Protein AF-A0A812IHK7-F1 (afdb_monomer_lite)

Secondary structure (DSSP, 8-state):
-TTTHHHHHHHT-HHHHHHHHHHHHHTT---HHHHHHHHHHHHHHHHHHHHHHHHHT-HHHHHHHHHHHHHTT--HHHHHHHHHHHHHHHHHHHHHHHHHH--HHHHHHHHHHHHHTT--HHHHHHHHHHHHHHHHT----------------------------------

Radius of gyration: 30.3 Å; chains: 1; bounding box: 58×54×81 Å

Structure (mmCIF, N/CA/C/O backbone):
data_AF-A0A812IHK7-F1
#
_entry.id   AF-A0A812IHK7-F1
#
loop_
_atom_site.group_PDB
_atom_site.id
_atom_site.type_symbol
_atom_site.label_atom_id
_atom_sit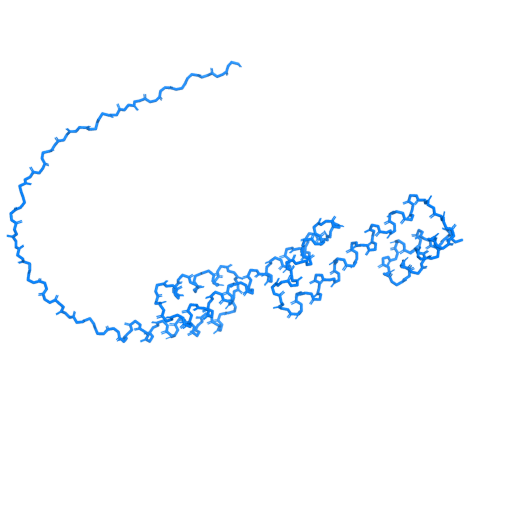e.label_alt_id
_atom_site.label_comp_id
_atom_site.label_asym_id
_atom_site.label_entity_id
_atom_site.label_seq_id
_atom_site.pdbx_PDB_ins_code
_atom_site.Cartn_x
_atom_site.Cartn_y
_atom_site.Cartn_z
_atom_site.occupancy
_atom_site.B_iso_or_equiv
_atom_site.auth_seq_id
_atom_site.auth_comp_id
_atom_site.auth_asym_id
_atom_site.auth_atom_id
_atom_site.pdbx_PDB_model_num
ATOM 1 N N . VAL A 1 1 ? 20.172 -4.749 -32.259 1.00 54.00 1 VAL A N 1
ATOM 2 C CA . VAL A 1 1 ? 19.469 -4.710 -30.949 1.00 54.00 1 VAL A CA 1
ATOM 3 C C . VAL A 1 1 ? 18.083 -4.072 -31.111 1.00 54.00 1 VAL A C 1
ATOM 5 O O . VAL A 1 1 ? 17.181 -4.395 -30.347 1.00 54.00 1 VAL A O 1
ATOM 8 N N . ASP A 1 2 ? 17.874 -3.330 -32.204 1.00 56.53 2 ASP A N 1
ATOM 9 C CA . ASP A 1 2 ? 16.668 -2.550 -32.524 1.00 56.53 2 ASP A CA 1
ATOM 10 C C . ASP A 1 2 ? 15.363 -3.341 -32.684 1.00 56.53 2 ASP A C 1
ATOM 12 O O . ASP A 1 2 ? 14.306 -2.873 -32.287 1.00 56.53 2 ASP A O 1
ATOM 16 N N . MET A 1 3 ? 15.381 -4.585 -33.178 1.00 62.84 3 MET A N 1
ATOM 17 C CA . MET A 1 3 ? 14.115 -5.304 -33.425 1.00 62.84 3 MET A CA 1
ATOM 18 C C . MET A 1 3 ? 13.450 -5.923 -32.183 1.00 62.84 3 MET A C 1
ATOM 20 O O . MET A 1 3 ? 12.319 -6.406 -32.271 1.00 62.84 3 MET A O 1
ATOM 24 N N . GLN A 1 4 ? 14.122 -5.965 -31.028 1.00 81.69 4 GLN A N 1
ATOM 25 C CA . GLN A 1 4 ? 13.576 -6.634 -29.836 1.00 81.69 4 GLN A CA 1
ATOM 26 C C . GLN A 1 4 ? 12.934 -5.680 -28.830 1.00 81.69 4 GLN A C 1
ATOM 28 O O . GLN A 1 4 ? 12.090 -6.125 -28.051 1.00 81.69 4 GLN A O 1
ATOM 33 N N . LEU A 1 5 ? 13.283 -4.394 -28.852 1.00 81.75 5 LEU A N 1
ATOM 34 C CA . LEU A 1 5 ? 12.826 -3.431 -27.855 1.00 81.75 5 LEU A CA 1
ATOM 35 C C . LEU A 1 5 ? 11.323 -3.100 -28.003 1.00 81.75 5 LEU A C 1
ATOM 37 O O . LEU A 1 5 ? 10.598 -3.299 -27.023 1.00 81.75 5 LEU A O 1
ATOM 41 N N . PRO A 1 6 ? 10.780 -2.805 -29.205 1.00 85.25 6 PRO A N 1
ATOM 42 C CA . PRO A 1 6 ? 9.332 -2.644 -29.383 1.00 85.25 6 PRO A CA 1
ATOM 43 C C . PRO A 1 6 ? 8.536 -3.903 -29.007 1.00 85.25 6 PRO A C 1
ATOM 45 O O . PRO A 1 6 ? 7.426 -3.831 -28.474 1.00 85.25 6 PRO A O 1
ATOM 48 N N . ARG A 1 7 ? 9.109 -5.090 -29.248 1.00 87.38 7 ARG A N 1
ATOM 49 C CA . ARG A 1 7 ? 8.491 -6.373 -28.884 1.00 87.38 7 ARG A CA 1
ATOM 50 C C . ARG A 1 7 ? 8.486 -6.588 -27.368 1.00 87.38 7 ARG A C 1
ATOM 52 O O . ARG A 1 7 ? 7.488 -7.068 -26.832 1.00 87.38 7 ARG A O 1
ATOM 59 N N . ALA A 1 8 ? 9.567 -6.213 -26.683 1.00 87.25 8 ALA A N 1
ATOM 60 C CA . ALA A 1 8 ? 9.674 -6.290 -25.231 1.00 87.25 8 ALA A CA 1
ATOM 61 C C . ALA A 1 8 ? 8.689 -5.328 -24.546 1.00 87.25 8 ALA A C 1
ATOM 63 O O . ALA A 1 8 ? 7.942 -5.767 -23.670 1.00 87.25 8 ALA A O 1
ATOM 64 N N . ILE A 1 9 ? 8.596 -4.077 -25.016 1.00 87.94 9 ILE A N 1
ATOM 65 C CA . ILE A 1 9 ? 7.636 -3.071 -24.524 1.00 87.94 9 ILE A CA 1
ATOM 66 C C . ILE A 1 9 ? 6.199 -3.601 -24.631 1.00 87.94 9 ILE A C 1
ATOM 68 O O . ILE A 1 9 ? 5.447 -3.572 -23.657 1.00 87.94 9 ILE A O 1
ATOM 72 N N . ARG A 1 10 ? 5.830 -4.184 -25.781 1.00 89.00 10 ARG A N 1
ATOM 73 C CA . ARG A 1 10 ? 4.496 -4.781 -25.981 1.00 89.00 10 ARG A CA 1
ATOM 74 C C . ARG A 1 10 ? 4.225 -5.977 -25.073 1.00 89.00 10 ARG A C 1
ATOM 76 O O . ARG A 1 10 ? 3.094 -6.156 -24.636 1.00 89.00 10 ARG A O 1
ATOM 83 N N . SER A 1 11 ? 5.240 -6.792 -24.783 1.00 90.94 11 SER A N 1
ATOM 84 C CA . SER A 1 11 ? 5.079 -7.962 -23.910 1.00 90.94 11 SER A CA 1
ATOM 85 C C . SER A 1 11 ? 4.935 -7.625 -22.423 1.00 90.94 11 SER A C 1
ATOM 87 O O . SER A 1 11 ? 4.492 -8.490 -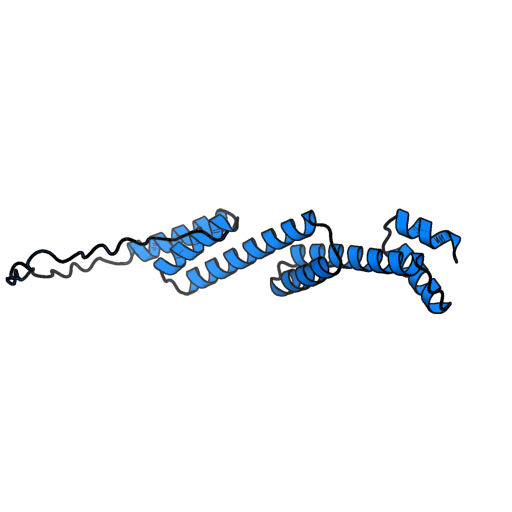21.674 1.00 90.94 11 SER A O 1
ATOM 89 N N . LYS A 1 12 ? 5.308 -6.405 -21.992 1.00 87.75 12 LYS A N 1
ATOM 90 C CA . LYS A 1 12 ? 5.340 -5.977 -20.577 1.00 87.75 12 LYS A CA 1
ATOM 91 C C . LYS A 1 12 ? 6.093 -6.949 -19.650 1.00 87.75 12 LYS A C 1
ATOM 93 O O . LYS A 1 12 ? 5.820 -7.023 -18.456 1.00 87.75 12 LYS A O 1
ATOM 98 N N . ASP A 1 13 ? 7.043 -7.703 -20.199 1.00 91.56 13 ASP A N 1
ATOM 99 C CA . ASP A 1 13 ? 7.852 -8.661 -19.451 1.00 91.56 13 ASP A CA 1
ATOM 100 C C . ASP A 1 13 ? 9.054 -7.930 -18.847 1.00 91.56 13 ASP A C 1
ATOM 102 O O . ASP A 1 13 ? 9.969 -7.513 -19.561 1.00 91.56 13 ASP A O 1
ATOM 106 N N . GLN A 1 14 ? 9.037 -7.767 -17.525 1.00 91.31 14 GLN A N 1
ATOM 107 C CA . GLN A 1 14 ? 10.036 -7.003 -16.781 1.00 91.31 14 GLN A CA 1
ATOM 108 C C . GLN A 1 14 ? 11.467 -7.507 -17.020 1.00 91.31 14 GLN A C 1
ATOM 110 O O . GLN A 1 14 ? 12.384 -6.703 -17.191 1.00 91.31 14 GLN A O 1
ATOM 115 N N . GLN A 1 15 ? 11.671 -8.829 -17.042 1.00 92.62 15 GLN A N 1
ATOM 116 C CA . GLN A 1 15 ? 13.003 -9.430 -17.166 1.00 92.62 15 GLN A CA 1
ATOM 117 C C . GLN A 1 15 ? 13.559 -9.217 -18.571 1.00 92.62 15 GLN A C 1
ATOM 119 O O . GLN A 1 15 ? 14.708 -8.800 -18.737 1.00 92.62 15 GLN A O 1
ATOM 124 N N . LYS A 1 16 ? 12.722 -9.439 -19.591 1.00 91.69 16 LYS A N 1
ATOM 125 C CA . LYS A 1 16 ? 13.109 -9.197 -20.986 1.00 91.69 16 LYS A CA 1
ATOM 126 C C . LYS A 1 16 ? 13.387 -7.721 -21.233 1.00 91.69 16 LYS A C 1
ATOM 128 O O . LYS A 1 16 ? 14.409 -7.397 -21.829 1.00 91.69 16 LYS A O 1
ATOM 133 N N . LEU A 1 17 ? 12.521 -6.835 -20.746 1.00 92.31 17 LEU A N 1
ATOM 134 C CA . LEU A 1 17 ? 12.674 -5.395 -20.915 1.00 92.31 17 LEU A CA 1
ATOM 135 C C . LEU A 1 17 ? 13.965 -4.892 -20.265 1.00 92.31 17 LEU A C 1
ATOM 137 O O . LEU A 1 17 ? 14.757 -4.225 -20.923 1.00 92.31 17 LEU A O 1
ATOM 141 N N . LYS A 1 18 ? 14.237 -5.301 -19.019 1.00 93.88 18 LYS A N 1
ATOM 142 C CA . LYS A 1 18 ? 15.484 -4.969 -18.321 1.00 93.88 18 LYS A CA 1
ATOM 143 C C . LYS A 1 18 ? 16.710 -5.454 -19.095 1.00 93.88 18 LYS A C 1
ATOM 145 O O . LYS A 1 18 ? 17.634 -4.677 -19.300 1.00 93.88 18 LYS A O 1
ATOM 150 N N . ALA A 1 19 ? 16.708 -6.700 -19.575 1.00 93.00 19 ALA A N 1
ATOM 151 C CA . ALA A 1 19 ? 17.831 -7.256 -20.331 1.00 93.00 19 ALA A CA 1
ATOM 152 C C . ALA A 1 19 ? 18.097 -6.500 -21.645 1.00 93.00 19 ALA A C 1
ATOM 154 O O . ALA A 1 19 ? 19.256 -6.262 -21.992 1.00 93.00 19 ALA A O 1
ATOM 155 N N . VAL A 1 20 ? 17.046 -6.109 -22.374 1.00 93.38 20 VAL A N 1
ATOM 156 C CA . VAL A 1 20 ? 17.188 -5.337 -23.619 1.00 93.38 20 VAL A CA 1
ATOM 157 C C . VAL A 1 20 ? 17.653 -3.907 -23.325 1.00 93.38 20 VAL A C 1
ATOM 159 O O . VAL A 1 20 ? 18.564 -3.435 -23.999 1.00 93.38 20 VAL A O 1
ATOM 162 N N . LEU A 1 21 ? 17.124 -3.251 -22.286 1.00 91.81 21 LEU A N 1
ATOM 163 C CA . LEU A 1 21 ? 17.553 -1.908 -21.873 1.00 91.81 21 LEU A CA 1
ATOM 164 C C . LEU A 1 21 ? 19.006 -1.883 -21.389 1.00 91.81 21 LEU A C 1
ATOM 166 O O . LEU A 1 21 ? 19.759 -0.987 -21.754 1.00 91.81 21 LEU A O 1
ATOM 170 N N . THR A 1 22 ? 19.447 -2.884 -20.620 1.00 93.50 22 THR A N 1
ATOM 171 C CA . THR A 1 22 ? 20.860 -3.000 -20.224 1.00 93.50 22 THR A CA 1
ATOM 172 C C . THR A 1 22 ? 21.762 -3.141 -21.447 1.00 93.50 22 THR A C 1
ATOM 174 O O . THR A 1 22 ? 22.796 -2.481 -21.516 1.00 93.50 22 THR A O 1
ATOM 177 N N . LYS A 1 23 ? 21.354 -3.935 -22.448 1.00 92.56 23 LYS A N 1
ATOM 178 C CA . LYS A 1 23 ? 22.084 -4.020 -23.718 1.00 92.56 23 LYS A CA 1
ATOM 179 C C . LYS A 1 23 ? 22.105 -2.669 -24.434 1.00 92.56 23 LYS A C 1
ATOM 181 O O . LYS A 1 23 ? 23.185 -2.220 -24.782 1.00 92.56 23 LYS A O 1
ATOM 186 N N . ALA A 1 24 ? 20.975 -1.983 -24.584 1.00 90.94 24 ALA A N 1
ATOM 187 C CA . ALA A 1 24 ? 20.935 -0.657 -25.208 1.00 90.94 24 ALA A CA 1
ATOM 188 C C . ALA A 1 24 ? 21.883 0.345 -24.516 1.00 90.94 24 ALA A C 1
ATOM 190 O O . ALA A 1 24 ? 22.672 1.000 -25.195 1.00 90.94 24 ALA A O 1
ATOM 191 N N . LYS A 1 25 ? 21.911 0.362 -23.173 1.00 90.81 25 LYS A N 1
ATOM 192 C CA . LYS A 1 25 ? 22.847 1.179 -22.376 1.00 90.81 25 LYS A CA 1
ATOM 193 C C . LYS A 1 25 ? 24.308 0.851 -22.641 1.00 90.81 25 LYS A C 1
ATOM 195 O O . LYS A 1 25 ? 25.106 1.759 -22.828 1.00 90.81 25 LYS A O 1
ATOM 200 N N . THR A 1 26 ? 24.665 -0.435 -22.683 1.00 93.25 26 THR A N 1
ATOM 201 C CA . THR A 1 26 ? 26.055 -0.849 -22.959 1.00 93.25 26 THR A CA 1
ATOM 202 C C . THR A 1 26 ? 26.540 -0.455 -24.356 1.00 93.25 26 THR A C 1
ATOM 204 O O . THR A 1 26 ? 27.741 -0.392 -24.579 1.00 93.25 26 THR A O 1
ATOM 207 N N . TRP A 1 27 ? 25.621 -0.186 -25.288 1.00 92.94 27 TRP A N 1
ATOM 208 C CA . TRP A 1 27 ? 25.926 0.239 -26.656 1.00 92.94 27 TRP A CA 1
ATOM 209 C C . TRP A 1 27 ? 25.709 1.750 -26.845 1.00 92.94 27 TRP A C 1
ATOM 211 O O . TRP A 1 27 ? 25.810 2.227 -27.970 1.00 92.94 27 TRP A O 1
ATOM 221 N N . HIS A 1 28 ? 25.410 2.489 -25.767 1.00 90.81 28 HIS A N 1
ATOM 222 C CA . HIS A 1 28 ? 25.119 3.928 -25.778 1.00 90.81 28 HIS A CA 1
ATOM 223 C C . HIS A 1 28 ? 24.026 4.331 -26.784 1.00 90.81 28 HIS A C 1
ATOM 225 O O . HIS A 1 28 ? 24.101 5.378 -27.420 1.00 90.81 28 HIS A O 1
ATOM 231 N N . ILE A 1 29 ? 23.010 3.478 -26.949 1.00 89.62 29 ILE A N 1
ATOM 232 C CA . ILE A 1 29 ? 21.873 3.758 -27.828 1.00 89.62 29 ILE A CA 1
ATOM 233 C C . ILE A 1 29 ? 20.851 4.576 -27.038 1.00 89.62 29 ILE A C 1
ATOM 235 O O . ILE A 1 29 ? 20.122 4.033 -26.207 1.00 89.62 29 ILE A O 1
ATOM 239 N N . GLU A 1 30 ? 20.790 5.871 -27.321 1.00 87.38 30 GLU A N 1
ATOM 240 C CA . GLU A 1 30 ? 19.782 6.792 -26.796 1.00 87.38 30 GLU A CA 1
ATOM 241 C C . GLU A 1 30 ? 18.728 7.016 -27.880 1.00 87.38 30 GLU A C 1
ATOM 243 O O . GLU A 1 30 ? 18.943 7.724 -28.860 1.00 87.38 30 GLU A O 1
ATOM 248 N N . THR A 1 31 ? 17.596 6.331 -27.747 1.00 88.88 31 THR A N 1
ATOM 249 C CA . THR A 1 31 ? 16.446 6.473 -28.649 1.00 88.88 31 THR A CA 1
ATOM 250 C C . THR A 1 31 ? 15.191 6.690 -27.818 1.00 88.88 31 THR A C 1
ATOM 252 O O . THR A 1 31 ? 15.119 6.229 -26.677 1.00 88.88 31 THR A O 1
ATOM 255 N N . GLU A 1 32 ? 14.181 7.341 -28.395 1.00 90.50 32 GLU A N 1
ATOM 256 C CA . GLU A 1 32 ? 12.882 7.547 -27.734 1.00 90.50 32 GLU A CA 1
ATOM 257 C C . GLU A 1 32 ? 12.271 6.226 -27.242 1.00 90.50 32 GLU A C 1
ATOM 259 O O . GLU A 1 32 ? 11.638 6.167 -26.190 1.00 90.50 32 GLU A O 1
ATOM 264 N N . GLU A 1 33 ? 12.496 5.129 -27.969 1.00 88.94 33 GLU A N 1
ATOM 265 C CA . GLU A 1 33 ? 11.997 3.816 -27.572 1.00 88.94 33 GLU A CA 1
ATOM 266 C C . GLU A 1 33 ? 12.666 3.309 -26.282 1.00 88.94 33 GLU A C 1
ATOM 268 O O . GLU A 1 33 ? 12.010 2.668 -25.456 1.00 88.94 33 GLU A O 1
ATOM 273 N N . VAL A 1 34 ? 13.965 3.582 -26.093 1.00 90.88 34 VAL A N 1
ATOM 274 C CA . VAL A 1 34 ? 14.701 3.219 -24.870 1.00 90.88 34 VAL A CA 1
ATOM 275 C C . VAL A 1 34 ? 14.135 3.990 -23.686 1.00 90.88 34 VAL A C 1
ATOM 277 O O . VAL A 1 34 ? 13.838 3.370 -22.667 1.00 90.88 34 VAL A O 1
ATOM 280 N N . GLU A 1 35 ? 13.891 5.291 -23.840 1.00 91.75 35 GLU A N 1
ATOM 281 C CA . GLU A 1 35 ? 13.271 6.118 -22.800 1.00 91.75 35 GLU A CA 1
ATOM 282 C C . GLU A 1 35 ? 11.868 5.605 -22.429 1.00 91.75 35 GLU A C 1
ATOM 284 O O . GLU A 1 35 ? 11.568 5.387 -21.253 1.00 91.75 35 GLU A O 1
ATOM 289 N N . GLN A 1 36 ? 11.026 5.300 -23.422 1.00 90.88 36 GLN A N 1
ATOM 290 C CA . GLN A 1 36 ? 9.713 4.684 -23.192 1.00 90.88 36 GLN A CA 1
ATOM 291 C C . GLN A 1 36 ? 9.827 3.334 -22.471 1.00 90.88 36 GLN A C 1
ATOM 293 O O . GLN A 1 36 ? 9.031 3.020 -21.581 1.00 90.88 36 GLN A O 1
ATOM 298 N N . GLY A 1 37 ? 10.820 2.522 -22.840 1.00 92.62 37 GLY A N 1
ATOM 299 C CA . GLY A 1 37 ? 11.105 1.252 -22.186 1.00 92.62 37 GLY A CA 1
ATOM 300 C C . GLY A 1 37 ? 11.509 1.424 -20.722 1.00 92.62 37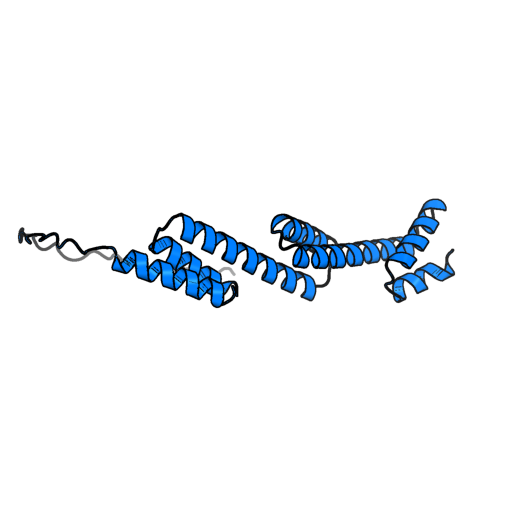 GLY A C 1
ATOM 301 O O . GLY A 1 37 ? 11.044 0.662 -19.874 1.00 92.62 37 GLY A O 1
ATOM 302 N N . GLU A 1 38 ? 12.330 2.422 -20.400 1.00 93.31 38 GLU A N 1
ATOM 303 C CA . GLU A 1 38 ? 12.715 2.738 -19.022 1.00 93.31 38 GLU A CA 1
ATOM 304 C C . GLU A 1 38 ? 11.536 3.231 -18.191 1.00 93.31 38 GLU A C 1
ATOM 306 O O . GLU A 1 38 ? 11.334 2.748 -17.078 1.00 93.31 38 GLU A O 1
ATOM 311 N N . GLN A 1 39 ? 10.716 4.130 -18.739 1.00 93.44 39 GLN A N 1
ATOM 312 C CA . GLN A 1 39 ? 9.494 4.593 -18.079 1.00 93.44 39 GLN A CA 1
ATOM 313 C C . GLN A 1 39 ? 8.550 3.419 -17.783 1.00 93.44 39 GLN A C 1
ATOM 315 O O . GLN A 1 39 ? 8.032 3.293 -16.670 1.00 93.44 39 GLN A O 1
ATOM 320 N N . LEU A 1 40 ? 8.370 2.506 -18.747 1.00 93.19 40 LEU A N 1
ATOM 321 C CA . LEU A 1 40 ? 7.568 1.299 -18.555 1.00 93.19 40 LEU A CA 1
ATOM 322 C C . LEU A 1 40 ? 8.175 0.378 -17.485 1.00 93.19 40 LEU A C 1
ATOM 324 O O . LEU A 1 40 ? 7.440 -0.165 -16.661 1.00 93.19 40 LEU A O 1
ATOM 328 N N . LEU A 1 41 ? 9.500 0.200 -17.478 1.00 93.75 41 LEU A N 1
ATOM 329 C CA . LEU A 1 41 ? 10.187 -0.623 -16.484 1.00 93.75 41 LEU A CA 1
ATOM 330 C C . LEU A 1 41 ? 10.004 -0.052 -15.073 1.00 93.75 41 LEU A C 1
ATOM 332 O O . LEU A 1 41 ? 9.641 -0.808 -14.173 1.00 93.75 41 LEU A O 1
ATOM 336 N N . SER A 1 42 ? 10.194 1.258 -14.903 1.00 94.69 42 SER A N 1
ATOM 337 C CA . SER A 1 42 ? 9.983 1.967 -13.636 1.00 94.69 42 SER A CA 1
ATOM 338 C C . SER A 1 42 ? 8.545 1.814 -13.148 1.00 94.69 42 SER A C 1
ATOM 340 O O . SER A 1 42 ? 8.311 1.497 -11.985 1.00 94.69 42 SER A O 1
ATOM 342 N N . LYS A 1 43 ? 7.564 1.927 -14.052 1.00 94.19 43 LYS A N 1
ATOM 343 C CA . LYS A 1 43 ? 6.154 1.693 -13.727 1.00 94.19 43 LYS A CA 1
ATOM 344 C C . LYS A 1 43 ? 5.889 0.261 -13.254 1.00 94.19 43 LYS A C 1
ATOM 346 O O . LYS A 1 43 ? 5.230 0.073 -12.237 1.00 94.19 43 LYS A O 1
ATOM 351 N N . ILE A 1 44 ? 6.418 -0.745 -13.957 1.00 93.25 44 ILE A N 1
ATOM 352 C CA . ILE A 1 44 ? 6.271 -2.161 -13.571 1.00 93.25 44 ILE A CA 1
ATOM 353 C C . ILE A 1 44 ? 6.942 -2.432 -12.216 1.00 93.25 44 ILE A C 1
ATOM 355 O O . ILE A 1 44 ? 6.407 -3.181 -11.402 1.00 93.25 44 ILE A O 1
ATOM 359 N N . GLN A 1 45 ? 8.105 -1.827 -11.964 1.00 93.94 45 GLN A N 1
ATOM 360 C CA . GLN A 1 45 ? 8.810 -1.946 -10.689 1.00 93.94 45 GLN A CA 1
ATOM 361 C C . GLN A 1 45 ? 8.018 -1.325 -9.541 1.00 93.94 45 GLN A C 1
ATOM 363 O O . GLN A 1 45 ? 7.824 -1.992 -8.530 1.00 93.94 45 GLN A O 1
ATOM 368 N N . ALA A 1 46 ? 7.499 -0.110 -9.713 1.00 94.44 46 ALA A N 1
ATOM 369 C CA . ALA A 1 46 ? 6.673 0.541 -8.702 1.00 94.44 46 ALA A CA 1
ATOM 370 C C . ALA A 1 46 ? 5.394 -0.263 -8.401 1.00 94.44 46 ALA A C 1
ATOM 372 O O . ALA A 1 46 ? 5.014 -0.445 -7.245 1.00 94.44 46 ALA A O 1
ATOM 373 N N . ASP A 1 47 ? 4.769 -0.823 -9.438 1.00 92.56 47 ASP A N 1
ATOM 374 C CA . ASP A 1 47 ? 3.603 -1.700 -9.329 1.00 92.56 47 ASP A CA 1
ATOM 375 C C . ASP A 1 47 ? 3.888 -2.991 -8.534 1.00 92.56 47 ASP A C 1
ATOM 377 O O . ASP A 1 47 ? 3.006 -3.484 -7.821 1.00 92.56 47 ASP A O 1
ATOM 381 N N . GLU A 1 48 ? 5.089 -3.558 -8.668 1.00 92.75 48 GLU A N 1
ATOM 382 C CA . GLU A 1 48 ? 5.522 -4.744 -7.922 1.00 92.75 48 GLU A CA 1
ATOM 383 C C . GLU A 1 48 ? 5.942 -4.390 -6.490 1.00 92.75 48 GLU A C 1
ATOM 385 O O . GLU A 1 48 ? 5.556 -5.090 -5.554 1.00 92.75 48 GLU A O 1
ATOM 390 N N . ASN A 1 49 ? 6.640 -3.268 -6.295 1.00 94.44 49 ASN A N 1
ATOM 391 C CA . ASN A 1 49 ? 6.986 -2.743 -4.974 1.00 94.44 49 ASN A CA 1
ATOM 392 C C . ASN A 1 49 ? 5.724 -2.484 -4.142 1.00 94.44 49 ASN A C 1
ATOM 394 O O . ASN A 1 49 ? 5.653 -2.915 -2.991 1.00 94.44 49 ASN A O 1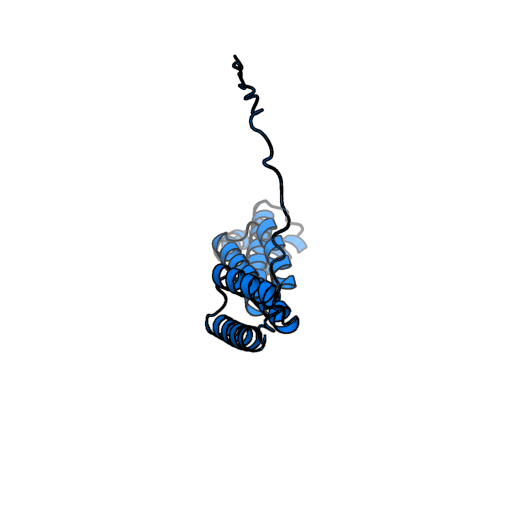
ATOM 398 N N . LEU A 1 50 ? 4.686 -1.885 -4.738 1.00 93.38 50 LEU A N 1
ATOM 399 C CA . LEU A 1 50 ? 3.374 -1.731 -4.103 1.00 93.38 50 LEU A CA 1
ATOM 400 C C . LEU A 1 50 ? 2.778 -3.074 -3.683 1.00 93.38 50 LEU A C 1
ATOM 402 O O . LEU A 1 50 ? 2.277 -3.213 -2.568 1.00 93.38 50 LEU A O 1
ATOM 406 N N . ARG A 1 51 ? 2.834 -4.083 -4.559 1.00 93.31 51 ARG A N 1
ATOM 407 C CA . ARG A 1 51 ? 2.307 -5.420 -4.259 1.00 93.31 51 ARG A CA 1
ATOM 408 C C . ARG A 1 51 ? 3.034 -6.048 -3.073 1.00 93.31 51 ARG A C 1
ATOM 410 O O . ARG A 1 51 ? 2.382 -6.593 -2.184 1.00 93.31 51 ARG A O 1
ATOM 417 N N . LEU A 1 52 ? 4.362 -5.962 -3.052 1.00 94.44 52 LEU A N 1
ATOM 418 C CA . LEU A 1 52 ? 5.186 -6.481 -1.963 1.00 94.44 52 LEU A CA 1
ATOM 419 C C . LEU A 1 52 ? 4.919 -5.735 -0.652 1.00 94.44 52 LEU A C 1
ATOM 421 O O . LEU A 1 52 ? 4.776 -6.381 0.383 1.00 94.44 52 LEU A O 1
ATOM 425 N N . ALA A 1 53 ? 4.764 -4.411 -0.699 1.00 94.81 53 ALA A N 1
ATOM 426 C CA . ALA A 1 53 ? 4.466 -3.599 0.476 1.00 94.81 53 ALA A CA 1
ATOM 427 C C . ALA A 1 53 ? 3.076 -3.901 1.075 1.00 94.81 53 ALA A C 1
ATOM 429 O O . ALA A 1 53 ? 2.924 -3.984 2.293 1.00 94.81 53 ALA A O 1
ATOM 430 N N . ILE A 1 54 ? 2.059 -4.156 0.238 1.00 92.62 54 ILE A N 1
ATOM 431 C CA . ILE A 1 54 ? 0.733 -4.599 0.715 1.00 92.62 54 ILE A CA 1
ATOM 432 C C . ILE A 1 54 ? 0.852 -5.930 1.474 1.00 92.62 54 ILE A C 1
ATOM 434 O O . ILE A 1 54 ? 0.206 -6.128 2.504 1.00 92.62 54 ILE A O 1
ATOM 438 N N . VAL A 1 55 ? 1.679 -6.853 0.972 1.00 94.44 55 VAL A N 1
ATOM 439 C CA . VAL A 1 55 ? 1.881 -8.172 1.590 1.00 94.44 55 VAL A CA 1
ATOM 440 C C . VAL A 1 55 ? 2.710 -8.078 2.870 1.00 94.44 55 VAL A C 1
ATOM 442 O O . VAL A 1 55 ? 2.410 -8.791 3.828 1.00 94.44 55 VAL A O 1
ATOM 445 N N . SER A 1 56 ? 3.718 -7.203 2.913 1.00 94.00 56 SER A N 1
ATOM 446 C CA . SER A 1 56 ? 4.568 -7.024 4.093 1.00 94.00 56 SER A CA 1
ATOM 447 C C . SER A 1 56 ? 3.821 -6.405 5.274 1.00 94.00 56 SER A C 1
ATOM 449 O O . SER A 1 56 ? 4.247 -6.585 6.414 1.00 94.00 56 SER A O 1
ATOM 451 N N . LYS A 1 57 ? 2.692 -5.721 5.017 1.00 91.38 57 LYS A N 1
ATOM 452 C CA . LYS A 1 57 ? 1.870 -5.030 6.028 1.00 91.38 57 LYS A CA 1
ATOM 453 C C . LYS A 1 57 ? 2.667 -4.002 6.843 1.00 91.38 57 LYS A C 1
ATOM 455 O O . LYS A 1 57 ? 2.310 -3.704 7.981 1.00 91.38 57 LYS A O 1
ATOM 460 N N . SER A 1 58 ? 3.747 -3.473 6.273 1.00 93.75 58 SER A N 1
ATOM 461 C CA . SER A 1 58 ? 4.550 -2.411 6.874 1.00 93.75 58 SER A CA 1
ATOM 462 C C . SER A 1 58 ? 4.047 -1.059 6.379 1.00 93.75 58 SER A C 1
ATOM 464 O O . SER A 1 58 ? 4.048 -0.805 5.176 1.00 93.75 58 SER A O 1
ATOM 466 N N . GLU A 1 59 ? 3.628 -0.194 7.304 1.00 93.62 59 GLU A N 1
ATOM 467 C CA . GLU A 1 59 ? 3.147 1.154 6.980 1.00 93.62 59 GLU A CA 1
ATOM 468 C C . GLU A 1 59 ? 4.212 1.956 6.215 1.00 93.62 59 GLU A C 1
ATOM 470 O O . GLU A 1 59 ? 3.930 2.511 5.156 1.00 93.62 59 GLU A O 1
ATOM 475 N N . GLU A 1 60 ? 5.453 1.944 6.704 1.00 94.31 60 GLU A N 1
ATOM 476 C CA . GLU A 1 60 ? 6.579 2.679 6.118 1.00 94.31 60 GLU A CA 1
ATOM 477 C C . GLU A 1 60 ? 6.861 2.250 4.674 1.00 94.31 60 GLU A C 1
ATOM 479 O O . GLU A 1 60 ? 6.984 3.089 3.779 1.00 94.31 60 GLU A O 1
ATOM 484 N N . GLN A 1 61 ? 6.909 0.937 4.424 1.00 94.94 61 GLN A N 1
ATOM 485 C CA . GLN A 1 61 ? 7.139 0.408 3.078 1.00 94.94 61 GLN A CA 1
ATOM 486 C C . GLN A 1 61 ? 5.991 0.753 2.129 1.00 94.94 61 GLN A C 1
ATOM 488 O O . GLN A 1 61 ? 6.223 1.021 0.952 1.00 94.94 61 GLN A O 1
ATOM 493 N N . LEU A 1 62 ? 4.755 0.756 2.631 1.00 95.19 62 LEU A N 1
ATOM 494 C CA . LEU A 1 62 ? 3.569 1.054 1.839 1.00 95.19 62 LEU A CA 1
ATOM 495 C C . LEU A 1 62 ? 3.515 2.529 1.429 1.00 95.19 62 LEU A C 1
ATOM 497 O O . LEU A 1 62 ? 3.194 2.823 0.280 1.00 95.19 62 LEU A O 1
ATOM 501 N N . VAL A 1 63 ? 3.885 3.442 2.333 1.00 96.06 63 VAL A N 1
ATOM 502 C CA . VAL A 1 63 ? 3.999 4.879 2.037 1.00 96.06 63 VAL A CA 1
ATOM 503 C C . VAL A 1 63 ? 5.101 5.131 1.009 1.00 96.06 63 VAL A C 1
ATOM 505 O O . VAL A 1 63 ? 4.841 5.769 -0.009 1.00 96.06 63 VAL A O 1
ATOM 508 N N . ALA A 1 64 ? 6.296 4.567 1.212 1.00 95.88 64 ALA A N 1
ATOM 509 C CA . ALA A 1 64 ? 7.403 4.716 0.266 1.00 95.88 64 ALA A CA 1
ATOM 510 C C . ALA A 1 64 ? 7.041 4.185 -1.134 1.00 95.88 64 ALA A C 1
ATOM 512 O O . ALA A 1 64 ? 7.284 4.852 -2.142 1.00 95.88 64 ALA A O 1
ATOM 513 N N . ALA A 1 65 ? 6.391 3.018 -1.203 1.00 96.19 65 ALA A N 1
ATOM 514 C CA . ALA A 1 65 ? 5.940 2.441 -2.464 1.00 96.19 65 ALA A CA 1
ATOM 515 C C . ALA A 1 65 ? 4.825 3.269 -3.131 1.00 96.19 65 ALA A C 1
ATOM 517 O O . ALA A 1 65 ? 4.804 3.377 -4.354 1.00 96.19 65 ALA A O 1
ATOM 518 N N . LEU A 1 66 ? 3.916 3.883 -2.362 1.00 95.44 66 LEU A N 1
ATOM 519 C CA . LEU A 1 66 ? 2.881 4.790 -2.880 1.00 95.44 66 LEU A CA 1
ATOM 520 C C . LEU A 1 66 ? 3.473 6.068 -3.478 1.00 95.44 66 LEU A C 1
ATOM 522 O O . LEU A 1 66 ? 3.023 6.521 -4.532 1.00 95.44 66 LEU A O 1
ATOM 526 N N . GLU A 1 67 ? 4.484 6.647 -2.836 1.00 95.69 67 GLU A N 1
ATOM 527 C CA . GLU A 1 67 ? 5.186 7.814 -3.370 1.00 95.69 67 GLU A CA 1
ATOM 528 C C . GLU A 1 67 ? 5.910 7.490 -4.679 1.00 95.69 67 GLU A C 1
ATOM 530 O O . GLU A 1 67 ? 5.808 8.247 -5.646 1.00 95.69 67 GLU A O 1
ATOM 535 N N . GLU A 1 68 ? 6.616 6.357 -4.733 1.00 94.81 68 GLU A N 1
ATOM 536 C CA . GLU A 1 68 ? 7.293 5.886 -5.945 1.00 94.81 68 GLU A CA 1
ATOM 537 C C . GLU A 1 68 ? 6.287 5.598 -7.069 1.00 94.81 68 GLU A C 1
ATOM 539 O O . GLU A 1 68 ? 6.444 6.067 -8.196 1.00 94.81 68 GLU A O 1
ATOM 544 N N . ALA A 1 69 ? 5.187 4.921 -6.747 1.00 94.75 69 ALA A N 1
ATOM 545 C CA . ALA A 1 69 ? 4.108 4.631 -7.679 1.00 94.75 69 ALA A CA 1
ATOM 546 C C . ALA A 1 69 ? 3.447 5.891 -8.251 1.00 94.75 69 ALA A C 1
ATOM 548 O O . ALA A 1 69 ? 3.195 5.953 -9.457 1.00 94.75 69 ALA A O 1
ATOM 549 N N . ASN A 1 70 ? 3.211 6.917 -7.429 1.00 94.44 70 ASN A N 1
ATOM 550 C CA . ASN A 1 70 ? 2.684 8.196 -7.903 1.00 94.44 70 ASN A CA 1
ATOM 551 C C . ASN A 1 70 ? 3.669 8.910 -8.838 1.00 94.44 70 ASN A C 1
ATOM 553 O O . ASN A 1 70 ? 3.253 9.431 -9.872 1.00 94.44 70 ASN A O 1
ATOM 557 N N . LYS A 1 71 ? 4.973 8.883 -8.530 1.00 94.75 71 LYS A N 1
ATOM 558 C CA . LYS A 1 71 ? 6.019 9.473 -9.385 1.00 94.75 71 LYS A CA 1
ATOM 559 C C . LYS A 1 71 ? 6.133 8.760 -10.734 1.00 94.75 71 LYS A C 1
ATOM 561 O O . LYS A 1 71 ? 6.286 9.414 -11.759 1.00 94.75 71 LYS A O 1
ATOM 566 N N . CYS A 1 72 ? 6.026 7.433 -10.747 1.00 93.06 72 CYS A N 1
ATOM 567 C CA . CYS A 1 72 ? 6.153 6.618 -11.958 1.00 93.06 72 CYS A CA 1
ATOM 568 C C . CYS A 1 72 ? 4.845 6.471 -12.758 1.00 93.06 72 CYS A C 1
ATOM 570 O O . CYS A 1 72 ? 4.820 5.753 -13.760 1.00 93.06 72 CYS A O 1
ATOM 572 N N . GLY A 1 73 ? 3.746 7.104 -12.330 1.00 91.88 73 GLY A N 1
ATOM 573 C CA . GLY A 1 73 ? 2.453 6.993 -13.010 1.00 91.88 73 GLY A CA 1
ATOM 574 C C . GLY A 1 73 ? 1.894 5.566 -12.994 1.00 91.88 73 GLY A C 1
ATOM 575 O O . GLY A 1 73 ? 1.372 5.081 -14.009 1.00 91.88 73 GLY A O 1
ATOM 576 N N . ALA A 1 74 ? 2.044 4.877 -11.861 1.00 92.62 74 ALA A N 1
ATOM 577 C CA . ALA A 1 74 ? 1.501 3.548 -11.609 1.00 92.62 74 ALA A CA 1
ATOM 578 C C . ALA A 1 74 ? -0.020 3.487 -11.812 1.00 92.62 74 ALA A C 1
ATOM 580 O O . ALA A 1 74 ? -0.723 4.492 -11.944 1.00 92.62 74 ALA A O 1
ATOM 581 N N . GLU A 1 75 ? -0.553 2.272 -11.880 1.00 91.12 75 GLU A N 1
ATOM 582 C CA . GLU A 1 75 ? -1.976 2.079 -12.130 1.00 91.12 75 GLU A CA 1
ATOM 583 C C . GLU A 1 75 ? -2.836 2.596 -10.963 1.00 91.12 75 GLU A C 1
ATOM 585 O O . GLU A 1 75 ? -2.693 2.162 -9.818 1.00 91.12 75 GLU A O 1
ATOM 590 N N . ARG A 1 76 ? -3.803 3.479 -11.260 1.00 92.06 76 ARG A N 1
ATOM 591 C CA . ARG A 1 76 ? -4.676 4.100 -10.245 1.00 92.06 76 ARG A CA 1
ATOM 592 C C . ARG A 1 76 ? -5.386 3.075 -9.362 1.00 92.06 76 ARG A C 1
ATOM 594 O O . ARG A 1 76 ? -5.521 3.291 -8.163 1.00 92.06 76 ARG A O 1
ATOM 601 N N . GLN A 1 77 ? -5.813 1.948 -9.931 1.00 92.88 77 GLN A N 1
ATOM 602 C CA . GLN A 1 77 ? -6.461 0.879 -9.167 1.00 92.88 77 GLN A CA 1
ATOM 603 C C . GLN A 1 77 ? -5.533 0.251 -8.120 1.00 92.88 77 GLN A C 1
ATOM 605 O O . GLN A 1 77 ? -6.000 -0.143 -7.052 1.00 92.88 77 GLN A O 1
ATOM 610 N N . ARG A 1 78 ? -4.228 0.150 -8.401 1.00 91.75 78 ARG A N 1
ATOM 611 C CA . ARG A 1 78 ? -3.246 -0.373 -7.443 1.00 91.75 78 ARG A CA 1
ATOM 612 C C . ARG A 1 78 ? -2.966 0.627 -6.333 1.00 91.75 78 ARG A C 1
ATOM 614 O O . ARG A 1 78 ? -2.940 0.224 -5.176 1.00 91.75 78 ARG A O 1
ATOM 621 N N . ILE A 1 79 ? -2.852 1.907 -6.684 1.00 94.56 79 ILE A N 1
ATOM 622 C CA . ILE A 1 79 ? -2.713 3.005 -5.720 1.00 94.56 79 ILE A CA 1
ATOM 623 C C . ILE A 1 79 ? -3.890 2.989 -4.736 1.00 94.56 79 ILE A C 1
ATOM 625 O O . ILE A 1 79 ? -3.664 2.898 -3.538 1.00 94.56 79 ILE A O 1
ATOM 629 N N . LEU A 1 80 ? -5.135 2.930 -5.225 1.00 94.19 80 LEU A N 1
ATOM 630 C CA . LEU A 1 80 ? -6.326 2.870 -4.363 1.00 94.19 80 LEU A CA 1
ATOM 631 C C . LEU A 1 80 ? -6.331 1.647 -3.429 1.00 94.19 80 LEU A C 1
ATOM 633 O O . LEU A 1 80 ? -6.711 1.752 -2.265 1.00 94.19 80 LEU A O 1
ATOM 637 N N . LYS A 1 81 ? -5.901 0.474 -3.915 1.00 93.56 81 LYS A N 1
ATOM 638 C CA . LYS A 1 81 ? -5.785 -0.732 -3.074 1.00 93.56 81 LYS A CA 1
ATOM 639 C C . LYS A 1 81 ? -4.726 -0.572 -1.983 1.00 93.56 81 LYS A C 1
ATOM 641 O O . LYS A 1 81 ? -4.947 -1.022 -0.863 1.00 93.56 81 LYS A O 1
ATOM 646 N N . ALA A 1 82 ? -3.593 0.047 -2.306 1.00 94.62 82 ALA A N 1
ATOM 647 C CA . ALA A 1 82 ? -2.539 0.324 -1.340 1.00 94.62 82 ALA A CA 1
ATOM 648 C C . ALA A 1 82 ? -2.959 1.399 -0.326 1.00 94.62 82 ALA A C 1
ATOM 650 O O . ALA A 1 82 ? -2.731 1.216 0.862 1.00 94.62 82 ALA A O 1
ATOM 651 N N . GLU A 1 83 ? -3.649 2.460 -0.747 1.00 94.44 83 GLU A N 1
ATOM 652 C CA . GLU A 1 83 ? -4.220 3.473 0.152 1.00 94.44 83 GLU A CA 1
ATOM 653 C C . GLU A 1 83 ? -5.232 2.856 1.129 1.00 94.44 83 GLU A C 1
ATOM 655 O O . GLU A 1 83 ? -5.172 3.116 2.329 1.00 94.44 83 GLU A O 1
ATOM 660 N N . ALA A 1 84 ? -6.112 1.972 0.648 1.00 93.62 84 ALA A N 1
ATOM 661 C CA . ALA A 1 84 ? -7.044 1.244 1.509 1.00 93.62 84 ALA A CA 1
ATOM 662 C C . ALA A 1 84 ? -6.314 0.332 2.513 1.00 93.62 84 ALA A C 1
ATOM 664 O O . ALA A 1 84 ? -6.684 0.272 3.685 1.00 93.62 84 ALA A O 1
ATOM 665 N N . ALA A 1 85 ? -5.251 -0.353 2.079 1.00 94.06 85 ALA A N 1
ATOM 666 C CA . ALA A 1 85 ? -4.418 -1.150 2.976 1.00 94.06 85 ALA A CA 1
ATOM 667 C C . ALA A 1 85 ? -3.703 -0.275 4.023 1.00 94.06 85 ALA A C 1
ATOM 669 O O . ALA A 1 85 ? -3.623 -0.669 5.185 1.00 94.06 85 ALA A O 1
ATOM 670 N N . LEU A 1 86 ? -3.241 0.921 3.641 1.00 94.62 86 LEU A N 1
ATOM 671 C CA . LEU A 1 86 ? -2.610 1.882 4.545 1.00 94.62 86 LEU A CA 1
ATOM 672 C C . LEU A 1 86 ? -3.592 2.367 5.614 1.00 94.62 86 LEU A C 1
ATOM 674 O O . LEU A 1 86 ? -3.263 2.351 6.798 1.00 94.62 86 LEU A O 1
ATOM 678 N N . ALA A 1 87 ? -4.800 2.757 5.201 1.00 93.81 87 ALA A N 1
ATOM 679 C CA . ALA A 1 87 ? -5.859 3.184 6.110 1.00 93.81 87 ALA A CA 1
ATOM 680 C C . ALA A 1 87 ? -6.194 2.084 7.127 1.00 93.81 87 ALA A C 1
ATOM 682 O O . ALA A 1 87 ? -6.272 2.347 8.325 1.00 93.81 87 ALA A O 1
ATOM 683 N N . LEU A 1 88 ? -6.292 0.832 6.670 1.00 94.12 88 LEU A N 1
ATOM 684 C CA . LEU A 1 88 ? -6.531 -0.313 7.545 1.00 94.12 88 LEU A CA 1
ATOM 685 C C . LEU A 1 88 ? -5.402 -0.503 8.569 1.00 94.12 88 LEU A C 1
ATOM 687 O O . LEU A 1 88 ? -5.681 -0.741 9.744 1.00 94.12 88 LEU A O 1
ATOM 691 N N . LEU A 1 89 ? -4.135 -0.407 8.148 1.00 93.75 89 LEU A N 1
ATOM 692 C CA . LEU A 1 89 ? -2.985 -0.544 9.051 1.00 93.75 89 LEU A CA 1
ATOM 693 C C . LEU A 1 89 ? -2.953 0.565 10.106 1.00 93.75 89 LEU A C 1
ATOM 695 O O . LEU A 1 89 ? -2.723 0.271 11.279 1.00 93.75 89 LEU A O 1
ATOM 699 N N . ARG A 1 90 ? -3.243 1.808 9.709 1.00 94.06 90 ARG A N 1
ATOM 700 C CA . ARG A 1 90 ? -3.331 2.951 10.628 1.00 94.06 90 ARG A CA 1
ATOM 701 C C . ARG A 1 90 ? -4.460 2.787 11.633 1.00 94.06 90 ARG A C 1
ATOM 703 O O . ARG A 1 90 ? -4.201 2.849 12.829 1.00 94.06 90 ARG A O 1
ATOM 710 N N . GLY A 1 91 ? -5.664 2.453 11.167 1.00 93.25 91 GLY A N 1
ATOM 711 C CA . GLY A 1 91 ? -6.802 2.203 12.051 1.00 93.25 91 GLY A CA 1
ATOM 712 C C . GLY A 1 91 ? -6.543 1.054 13.030 1.00 93.25 91 GLY A C 1
ATOM 713 O O . GLY A 1 91 ? -6.924 1.130 14.194 1.00 93.25 91 GLY A O 1
ATOM 714 N N . LEU A 1 92 ? -5.838 -0.004 12.606 1.00 93.06 92 LEU A N 1
ATOM 715 C CA . LEU A 1 92 ? -5.416 -1.080 13.510 1.00 93.06 92 LEU A CA 1
ATOM 716 C C . LEU A 1 92 ? -4.397 -0.621 14.554 1.00 93.06 92 LEU A C 1
ATOM 718 O O . LEU A 1 92 ? -4.456 -1.079 15.696 1.00 93.06 92 LEU A O 1
ATOM 722 N N . ARG A 1 93 ? -3.439 0.221 14.164 1.00 94.06 93 ARG A N 1
ATOM 723 C CA . ARG A 1 93 ? -2.423 0.756 15.070 1.00 94.06 93 ARG A CA 1
ATOM 724 C C . ARG A 1 93 ? -3.058 1.675 16.113 1.00 94.06 93 ARG A C 1
ATOM 726 O O . ARG A 1 93 ? -2.861 1.443 17.299 1.00 94.06 93 ARG A O 1
ATOM 733 N N . GLU A 1 94 ? -3.867 2.636 15.682 1.00 94.19 94 GLU A N 1
ATOM 734 C CA . GLU A 1 94 ? -4.593 3.555 16.568 1.00 94.19 94 GLU A CA 1
ATOM 735 C C . GLU A 1 94 ? -5.507 2.799 17.537 1.00 94.19 94 GLU A C 1
ATOM 737 O O . GLU A 1 94 ? -5.524 3.089 18.730 1.00 94.19 94 GLU A O 1
ATOM 742 N N . LEU A 1 95 ? -6.211 1.765 17.056 1.00 93.31 95 LEU A N 1
ATOM 743 C CA . LEU A 1 95 ? -7.040 0.920 17.913 1.00 93.31 95 LEU A CA 1
ATOM 744 C C . LEU A 1 95 ? -6.214 0.216 18.998 1.00 93.31 95 LEU A C 1
ATOM 746 O O . LEU A 1 95 ? -6.669 0.105 20.134 1.00 93.31 95 LEU A O 1
ATOM 750 N N . ARG A 1 96 ? -5.005 -0.260 18.675 1.00 93.88 96 ARG A N 1
ATOM 751 C CA . ARG A 1 96 ? -4.108 -0.878 19.665 1.00 93.88 96 ARG A CA 1
ATOM 752 C C . ARG A 1 96 ? -3.599 0.135 20.679 1.00 93.88 96 ARG A C 1
ATOM 754 O O . ARG A 1 96 ? -3.657 -0.153 21.869 1.00 93.88 96 ARG A O 1
ATOM 761 N N . GLU A 1 97 ? -3.157 1.303 20.224 1.00 94.56 97 GLU A N 1
ATOM 762 C CA . GLU A 1 97 ? -2.685 2.379 21.105 1.00 94.56 97 GLU A CA 1
ATOM 763 C C . GLU A 1 97 ? -3.796 2.823 22.075 1.00 94.56 97 GLU A C 1
ATOM 765 O O . GLU A 1 97 ? -3.557 2.948 23.276 1.00 94.56 97 GLU A O 1
ATOM 770 N N . ALA A 1 98 ? -5.039 2.939 21.598 1.00 94.12 98 ALA A N 1
ATOM 771 C CA . ALA A 1 98 ? -6.185 3.267 22.444 1.00 94.12 98 ALA A CA 1
ATOM 772 C C . ALA A 1 98 ? -6.567 2.140 23.430 1.00 94.12 98 ALA A C 1
ATOM 774 O O . ALA A 1 98 ? -7.031 2.397 24.541 1.00 94.12 98 ALA A O 1
ATOM 775 N N . ILE A 1 99 ? -6.364 0.870 23.060 1.00 92.25 99 ILE A N 1
ATOM 776 C CA . ILE A 1 99 ? -6.520 -0.263 23.990 1.00 92.25 99 ILE A CA 1
ATOM 777 C C . ILE A 1 99 ? -5.462 -0.211 25.099 1.00 92.25 99 ILE A C 1
ATOM 779 O O . ILE A 1 99 ? -5.771 -0.507 26.256 1.00 92.25 99 ILE A O 1
ATOM 783 N N . GLU A 1 100 ? -4.228 0.157 24.760 1.00 94.25 100 GLU A N 1
ATOM 784 C CA . GLU A 1 100 ? -3.116 0.246 25.708 1.00 94.25 100 GLU A CA 1
ATOM 785 C C . GLU A 1 100 ? -3.258 1.422 26.679 1.00 94.25 100 GLU A C 1
ATOM 787 O O . GLU A 1 100 ? -2.965 1.256 27.867 1.00 94.25 100 GLU A O 1
ATOM 792 N N . SER A 1 101 ? -3.761 2.570 26.214 1.00 93.38 101 SER A N 1
ATOM 793 C CA . SER A 1 101 ? -4.015 3.739 27.065 1.00 93.38 101 SER A CA 1
ATOM 794 C C . SER A 1 101 ? -5.128 3.507 28.087 1.00 93.38 101 SER A C 1
ATOM 796 O O . SER A 1 101 ? -5.095 4.087 29.169 1.00 93.38 101 SER A O 1
ATOM 798 N N . LYS A 1 102 ? -6.075 2.603 27.782 1.00 91.69 102 LYS A N 1
ATOM 799 C CA . LYS A 1 102 ? -7.275 2.302 28.589 1.00 91.69 102 LYS A CA 1
ATOM 800 C C . LYS A 1 102 ? -8.198 3.507 28.792 1.00 91.69 102 LYS A C 1
ATOM 802 O O . LYS A 1 102 ? -9.068 3.461 29.665 1.00 91.69 102 LYS A O 1
ATOM 807 N N . ASP A 1 103 ? -8.051 4.540 27.972 1.00 93.31 103 ASP A N 1
ATOM 808 C CA . ASP A 1 103 ? -8.912 5.714 28.001 1.00 93.31 103 ASP A CA 1
ATOM 809 C C . ASP A 1 103 ? -10.204 5.421 27.221 1.00 93.31 103 ASP A C 1
ATOM 811 O O . ASP A 1 103 ? -10.147 5.159 26.016 1.00 93.31 103 ASP A O 1
ATOM 815 N N . PRO A 1 104 ? -11.385 5.438 27.869 1.00 92.06 104 PRO A N 1
ATOM 816 C CA . PRO A 1 104 ? -12.628 5.030 27.221 1.00 92.06 104 PRO A CA 1
ATOM 817 C C . PRO A 1 104 ? -13.025 5.966 26.073 1.00 92.06 104 PRO A C 1
ATOM 819 O O . PRO A 1 104 ? -13.428 5.483 25.017 1.00 92.06 104 PRO A O 1
ATOM 822 N N . ASP A 1 105 ? -12.844 7.279 26.240 1.00 93.25 105 ASP A N 1
ATOM 823 C CA . ASP A 1 105 ? -13.184 8.269 25.210 1.00 93.25 105 ASP A CA 1
ATOM 824 C C . ASP A 1 105 ? -12.308 8.098 23.958 1.00 93.25 105 ASP A C 1
ATOM 826 O O . ASP A 1 105 ? -12.796 8.126 22.827 1.00 93.25 105 ASP A O 1
ATOM 830 N N . TRP A 1 106 ? -11.006 7.858 24.150 1.00 94.56 106 TRP A N 1
ATOM 831 C CA . TRP A 1 106 ? -10.081 7.623 23.040 1.00 94.56 106 TRP A CA 1
ATOM 832 C C . TRP A 1 106 ? -10.351 6.275 22.361 1.00 94.56 106 TRP A C 1
ATOM 834 O O . TRP A 1 106 ? -10.342 6.184 21.134 1.00 94.56 106 TRP A O 1
ATOM 844 N N . MET A 1 107 ? -10.667 5.234 23.133 1.00 94.06 107 MET A N 1
ATOM 845 C CA . MET A 1 107 ? -11.025 3.923 22.592 1.00 94.06 107 MET A CA 1
ATOM 846 C C . MET A 1 107 ? -12.305 3.972 21.751 1.00 94.06 107 MET A C 1
ATOM 848 O O . MET A 1 107 ? -12.357 3.334 20.702 1.00 94.06 107 MET A O 1
ATOM 852 N N . GLU A 1 108 ? -13.315 4.749 22.149 1.00 94.62 108 GLU A N 1
ATOM 853 C CA . GLU A 1 108 ? -14.530 4.945 21.350 1.00 94.62 108 GLU A CA 1
ATOM 854 C C . GLU A 1 108 ? -14.231 5.638 20.010 1.00 94.62 108 GLU A C 1
ATOM 856 O O . GLU A 1 108 ? -14.670 5.162 18.957 1.00 94.62 108 GLU A O 1
ATOM 861 N N . GLN A 1 109 ? -13.412 6.695 20.025 1.00 94.81 109 GLN A N 1
ATOM 862 C CA . GLN A 1 109 ? -12.966 7.376 18.804 1.00 94.81 109 GLN A CA 1
ATOM 863 C C . GLN A 1 109 ? -12.166 6.441 17.889 1.00 94.81 109 GLN A C 1
ATOM 865 O O . GLN A 1 109 ? -12.453 6.347 16.695 1.00 94.81 109 GLN A O 1
ATOM 870 N N . ALA A 1 110 ? -11.218 5.685 18.448 1.00 95.69 110 ALA A N 1
ATOM 871 C CA . ALA A 1 110 ? -10.406 4.738 17.692 1.00 95.69 110 ALA A CA 1
ATOM 872 C C . ALA A 1 110 ? -11.251 3.603 17.087 1.00 95.69 110 ALA A C 1
ATOM 874 O O . ALA A 1 110 ? -11.009 3.182 15.957 1.00 95.69 110 ALA A O 1
ATOM 875 N N . ILE A 1 111 ? -12.289 3.129 17.789 1.00 94.56 111 ILE A N 1
ATOM 876 C CA . ILE A 1 111 ? -13.254 2.154 17.255 1.00 94.56 111 ILE A CA 1
ATOM 877 C C . ILE A 1 111 ? -14.014 2.734 16.057 1.00 94.56 111 ILE A C 1
ATOM 879 O O . ILE A 1 111 ? -14.209 2.034 15.060 1.00 94.56 111 ILE A O 1
ATOM 883 N N . GLN A 1 112 ? -14.454 3.989 16.143 1.00 94.81 112 GLN A N 1
ATOM 884 C CA . GLN A 1 112 ? -15.168 4.649 15.053 1.00 94.81 112 GLN A CA 1
ATOM 885 C C . GLN A 1 112 ? -14.267 4.824 13.821 1.00 94.81 112 GLN A C 1
ATOM 887 O O . GLN A 1 112 ? -14.643 4.425 12.718 1.00 94.81 112 GLN A O 1
ATOM 892 N N . GLN A 1 113 ? -13.037 5.294 14.018 1.00 93.81 113 GLN A N 1
ATOM 893 C CA . GLN A 1 113 ? -12.049 5.450 12.949 1.00 93.81 113 GLN A CA 1
ATOM 894 C C . GLN A 1 113 ? -11.646 4.102 12.322 1.00 93.81 113 GLN A C 1
ATOM 896 O O . GLN A 1 113 ? -11.513 3.980 11.100 1.00 93.81 113 GLN A O 1
ATOM 901 N N . ALA A 1 114 ? -11.536 3.046 13.133 1.00 93.94 114 ALA A N 1
ATOM 902 C CA . ALA A 1 114 ? -11.303 1.685 12.661 1.00 93.94 114 ALA A CA 1
ATOM 903 C C . ALA A 1 114 ? -12.467 1.159 11.794 1.00 93.94 114 ALA A C 1
ATOM 905 O O . ALA A 1 114 ? -12.223 0.502 10.778 1.00 93.94 114 ALA A O 1
ATOM 906 N N . LYS A 1 115 ? -13.726 1.470 12.145 1.00 94.31 115 LYS A N 1
ATOM 907 C CA . LYS A 1 115 ? -14.910 1.121 11.333 1.00 94.31 115 LYS A CA 1
ATOM 908 C C . LYS A 1 115 ? -14.864 1.794 9.962 1.00 94.31 115 LYS A C 1
ATOM 910 O O . LYS A 1 115 ? -15.104 1.129 8.956 1.00 94.31 115 LYS A O 1
ATOM 915 N N . GLU A 1 116 ? -14.517 3.075 9.922 1.00 92.81 116 GLU A N 1
ATOM 916 C CA . GLU A 1 116 ? -14.402 3.857 8.683 1.00 92.81 116 GLU A CA 1
ATOM 917 C C . GLU A 1 116 ? -13.243 3.380 7.799 1.00 92.81 116 GLU A C 1
ATOM 919 O O . GLU A 1 116 ? -13.368 3.322 6.578 1.00 92.81 116 GLU A O 1
ATOM 924 N N . SER A 1 117 ? -12.148 2.938 8.420 1.00 91.88 117 SER A N 1
ATOM 925 C CA . SER A 1 117 ? -10.963 2.407 7.733 1.00 91.88 117 SER A CA 1
ATOM 926 C C . SER A 1 117 ? -11.111 0.949 7.270 1.00 91.88 117 SER A C 1
ATOM 928 O O . SER A 1 117 ? -10.183 0.383 6.692 1.00 91.88 117 SER A O 1
ATOM 930 N N . GLY A 1 118 ? -12.256 0.307 7.532 1.00 92.00 118 GLY A N 1
ATOM 931 C CA . GLY A 1 118 ? -12.520 -1.076 7.122 1.00 92.00 118 GLY A CA 1
ATOM 932 C C . GLY A 1 118 ? -11.764 -2.132 7.936 1.00 92.00 118 GLY A C 1
ATOM 933 O O . GLY A 1 118 ? -11.511 -3.233 7.440 1.00 92.00 118 GLY A O 1
ATOM 934 N N . VAL A 1 119 ? -11.395 -1.821 9.182 1.00 93.31 119 VAL A N 1
ATOM 935 C CA . VAL A 1 119 ? -10.768 -2.781 10.100 1.00 93.31 119 VAL A CA 1
ATOM 936 C C . VAL A 1 119 ? -11.703 -3.982 10.319 1.00 93.31 119 VAL A C 1
ATOM 938 O O . VAL A 1 119 ? -12.918 -3.811 10.459 1.00 93.31 119 VAL A O 1
ATOM 941 N N . PRO A 1 120 ? -11.181 -5.223 10.358 1.00 92.75 120 PRO A N 1
ATOM 942 C CA . PRO A 1 120 ? -12.005 -6.409 10.553 1.00 92.75 120 PRO A CA 1
ATOM 943 C C . PRO A 1 120 ? -12.825 -6.342 11.846 1.00 92.75 120 PRO A C 1
ATOM 945 O O . PRO A 1 120 ? -12.312 -6.061 12.931 1.00 92.75 120 PRO A O 1
ATOM 948 N N . ARG A 1 121 ? -14.107 -6.709 11.730 1.00 92.50 121 ARG A N 1
ATOM 949 C CA . ARG A 1 121 ? -15.084 -6.702 12.831 1.00 92.50 121 ARG A CA 1
ATOM 950 C C . ARG A 1 121 ? -14.613 -7.471 14.067 1.00 92.50 121 ARG A C 1
ATOM 952 O O . ARG A 1 121 ? -14.976 -7.108 15.176 1.00 92.50 121 ARG A O 1
ATOM 959 N N . THR A 1 122 ? -13.793 -8.506 13.890 1.00 93.69 122 THR A N 1
ATOM 960 C CA . THR A 1 122 ? -13.219 -9.282 14.998 1.00 93.69 122 THR A CA 1
ATOM 961 C C . THR A 1 122 ? -12.351 -8.439 15.926 1.00 93.69 122 THR A C 1
ATOM 963 O O . THR A 1 122 ? -12.400 -8.644 17.133 1.00 93.69 122 THR A O 1
ATOM 966 N N . GLU A 1 123 ? -11.576 -7.494 15.391 1.00 93.00 123 GLU A N 1
ATOM 967 C CA . GLU A 1 123 ? -10.736 -6.599 16.197 1.00 93.00 123 GLU A CA 1
ATOM 968 C C . GLU A 1 123 ? -11.584 -5.506 16.854 1.00 93.00 123 GLU A C 1
ATOM 970 O O . GLU A 1 123 ? -11.446 -5.252 18.049 1.00 93.00 123 GLU A O 1
ATOM 975 N N . ILE A 1 124 ? -12.555 -4.960 16.115 1.00 95.06 124 ILE A N 1
ATOM 976 C CA . ILE A 1 124 ? -13.520 -3.984 16.637 1.00 95.06 124 ILE A CA 1
ATOM 977 C C . ILE A 1 124 ? -14.304 -4.562 17.826 1.00 95.06 124 ILE A C 1
ATOM 979 O O . ILE A 1 124 ? -14.385 -3.936 18.878 1.00 95.06 124 ILE A O 1
ATOM 983 N N . SER A 1 125 ? -14.830 -5.786 17.711 1.00 94.69 125 SER A N 1
ATOM 984 C CA . SER A 1 125 ? -15.606 -6.416 18.786 1.00 94.69 125 SER A CA 1
ATOM 985 C C . SER A 1 125 ? -14.778 -6.713 20.041 1.00 94.69 125 SER A C 1
ATOM 987 O O . SER A 1 125 ? -15.324 -6.690 21.144 1.00 94.69 125 SER A O 1
ATOM 989 N N . LYS A 1 126 ? -13.467 -6.965 19.909 1.00 93.56 126 LYS A N 1
ATOM 990 C CA . LYS A 1 126 ? -12.571 -7.089 21.071 1.00 93.56 126 LYS A CA 1
ATOM 991 C C . LYS A 1 126 ? -12.440 -5.752 21.800 1.00 93.56 126 LYS A C 1
ATOM 993 O O . LYS A 1 126 ? -12.591 -5.721 23.019 1.00 93.56 126 LYS A O 1
ATOM 998 N N . ALA A 1 127 ? -12.210 -4.665 21.060 1.00 93.56 127 ALA A N 1
ATOM 999 C CA . ALA A 1 127 ? -12.103 -3.321 21.623 1.00 93.56 127 ALA A CA 1
ATOM 1000 C C . ALA A 1 127 ? -13.412 -2.882 22.308 1.00 93.56 127 ALA A C 1
ATOM 1002 O O . ALA A 1 127 ? -13.391 -2.447 23.455 1.00 93.56 127 ALA A O 1
ATOM 1003 N N . GLU A 1 128 ? -14.566 -3.101 21.669 1.00 94.69 128 GLU A N 1
ATOM 1004 C CA . GLU A 1 128 ? -15.890 -2.815 22.251 1.00 94.69 128 GLU A CA 1
ATOM 1005 C C . GLU A 1 128 ? -16.138 -3.605 23.553 1.00 94.69 128 GLU A C 1
ATOM 1007 O O . GLU A 1 128 ? -16.706 -3.083 24.517 1.00 94.69 128 GLU A O 1
ATOM 1012 N N . GLY A 1 129 ? -15.687 -4.863 23.615 1.00 93.50 129 GLY A N 1
ATOM 1013 C CA . GLY A 1 129 ? -15.752 -5.680 24.828 1.00 93.50 129 GLY A CA 1
ATOM 1014 C C . GLY A 1 129 ? -14.919 -5.107 25.979 1.00 93.50 129 GLY A C 1
ATOM 1015 O O . GLY A 1 129 ? -15.392 -5.065 27.119 1.00 93.50 129 GLY A O 1
ATOM 1016 N N . LEU A 1 130 ? -13.711 -4.621 25.679 1.00 92.50 130 LEU A N 1
ATOM 1017 C CA . LEU A 1 130 ? -12.838 -3.966 26.655 1.00 92.50 130 LEU A CA 1
ATOM 1018 C C . LEU A 1 130 ? -13.440 -2.645 27.142 1.00 92.50 130 LEU A C 1
ATOM 1020 O O . LEU A 1 130 ? -13.562 -2.458 28.356 1.00 92.50 130 LEU A O 1
ATOM 1024 N N . LEU A 1 131 ? -13.921 -1.794 26.232 1.00 92.19 131 LEU A N 1
ATOM 1025 C CA . LEU A 1 131 ? -14.604 -0.536 26.553 1.00 92.19 131 LEU A CA 1
ATOM 1026 C C . LEU A 1 131 ? -15.773 -0.761 27.525 1.00 92.19 131 LEU A C 1
ATOM 1028 O O . LEU A 1 131 ? -15.912 -0.071 28.538 1.00 92.19 131 LEU A O 1
ATOM 1032 N N . LYS A 1 132 ? -16.598 -1.781 27.261 1.00 93.00 132 LYS A N 1
ATOM 1033 C CA . LYS A 1 132 ? -17.738 -2.142 28.115 1.00 93.00 132 LYS A CA 1
ATOM 1034 C C . LYS A 1 132 ? -17.311 -2.603 29.510 1.00 93.00 132 LYS A C 1
ATOM 1036 O O . LYS A 1 132 ? -18.037 -2.382 30.477 1.00 93.00 132 LYS A O 1
ATOM 1041 N N . SER A 1 133 ? -16.157 -3.257 29.632 1.00 91.56 133 SER A N 1
ATOM 1042 C CA . SER A 1 133 ? -15.624 -3.675 30.933 1.00 91.56 133 SER A CA 1
ATOM 1043 C C . SER A 1 133 ? -15.084 -2.493 31.7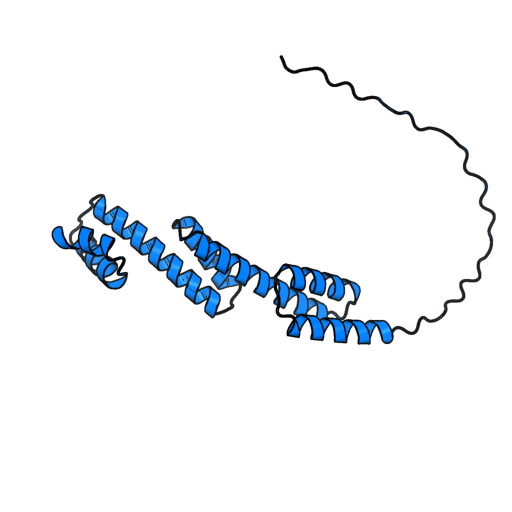48 1.00 91.56 133 SER A C 1
ATOM 1045 O O . SER A 1 133 ? -15.371 -2.403 32.941 1.00 91.56 133 SER A O 1
ATOM 1047 N N . LEU A 1 134 ? -14.399 -1.550 31.091 1.00 88.19 134 LEU A N 1
ATOM 1048 C CA . LEU A 1 134 ? -13.862 -0.324 31.690 1.00 88.19 134 LEU A CA 1
ATOM 1049 C C . LEU A 1 134 ? -14.985 0.591 32.193 1.00 88.19 134 LEU A C 1
ATOM 1051 O O . LEU A 1 134 ? -14.993 0.988 33.355 1.00 88.19 134 LEU A O 1
ATOM 1055 N N . THR A 1 135 ? -15.987 0.849 31.353 1.00 86.88 135 THR A N 1
ATOM 1056 C CA . THR A 1 135 ? -17.134 1.715 31.687 1.00 86.88 135 THR A CA 1
ATOM 1057 C C . THR A 1 135 ? -18.008 1.139 32.801 1.00 86.88 135 THR A C 1
ATOM 1059 O O . THR A 1 135 ? -18.473 1.871 33.670 1.00 86.88 135 THR A O 1
ATOM 1062 N N . ARG A 1 136 ? -18.192 -0.187 32.845 1.00 84.12 136 ARG A N 1
ATOM 1063 C CA . ARG A 1 136 ? -18.948 -0.856 33.918 1.00 84.12 136 ARG A CA 1
ATOM 1064 C C . ARG A 1 136 ? -18.199 -0.873 35.256 1.00 84.12 136 ARG A C 1
ATOM 1066 O O . ARG A 1 136 ? -18.829 -1.045 36.297 1.00 84.12 136 ARG A O 1
ATOM 1073 N N . SER A 1 137 ? -16.878 -0.697 35.223 1.00 70.62 137 SER A N 1
ATOM 1074 C CA . SER A 1 137 ? -15.996 -0.657 36.391 1.00 70.62 137 SER A CA 1
ATOM 1075 C C . SER A 1 137 ? -15.877 0.731 37.024 1.00 70.62 137 SER A C 1
ATOM 1077 O O . SER A 1 137 ? -15.169 0.858 38.022 1.00 70.62 137 SER A O 1
ATOM 1079 N N . VAL A 1 138 ? -16.540 1.763 36.497 1.00 57.66 138 VAL A N 1
ATOM 1080 C CA . VAL A 1 138 ? -16.619 3.058 37.178 1.00 57.66 138 VAL A CA 1
ATOM 1081 C C . VAL A 1 138 ? -17.845 3.016 38.094 1.00 57.66 138 VAL A C 1
ATOM 1083 O O . VAL A 1 138 ? -18.961 3.254 37.621 1.00 57.66 138 VAL A O 1
ATOM 1086 N N . PRO A 1 139 ? -17.715 2.680 39.397 1.00 56.03 139 PRO A N 1
ATOM 1087 C CA . PRO A 1 139 ? -18.787 2.970 40.324 1.00 56.03 139 PRO A CA 1
ATOM 1088 C C . PRO A 1 139 ? -18.975 4.478 40.264 1.00 56.03 139 PRO A C 1
ATOM 1090 O O . PRO A 1 139 ? -18.074 5.247 40.599 1.00 56.03 139 PRO A O 1
ATOM 1093 N N . VAL A 1 140 ? -20.144 4.898 39.790 1.00 54.56 140 VAL A N 1
ATOM 1094 C CA . VAL A 1 140 ? -20.636 6.255 39.969 1.00 54.56 140 VAL A CA 1
ATOM 1095 C C . VAL A 1 140 ? -20.735 6.440 41.477 1.00 54.56 140 VAL A C 1
ATOM 1097 O O . VAL A 1 140 ? -21.763 6.154 42.093 1.00 54.56 140 VAL A O 1
ATOM 1100 N N . SER A 1 141 ? -19.627 6.841 42.096 1.00 54.22 141 SER A N 1
ATOM 1101 C CA . SER A 1 141 ? -19.621 7.421 43.420 1.00 54.22 141 SER A CA 1
ATOM 1102 C C . SER A 1 141 ? -20.559 8.600 43.295 1.00 54.22 141 SER A C 1
ATOM 1104 O O . SER A 1 141 ? -20.212 9.618 42.701 1.00 54.22 141 SER A O 1
ATOM 1106 N N . ARG A 1 142 ? -21.798 8.391 43.753 1.00 50.94 142 ARG A N 1
ATOM 1107 C CA . ARG A 1 142 ? -22.808 9.418 43.968 1.00 50.94 142 ARG A CA 1
ATOM 1108 C C . ARG A 1 142 ? -22.157 10.474 44.849 1.00 50.94 142 ARG A C 1
ATOM 1110 O O . ARG A 1 142 ? -22.260 10.424 46.071 1.00 50.94 142 ARG A O 1
ATOM 1117 N N . VAL A 1 143 ? -21.466 11.421 44.229 1.00 55.19 143 VAL A N 1
ATOM 1118 C CA . VAL A 1 143 ? -21.176 12.698 44.846 1.00 55.19 143 VAL A CA 1
ATOM 1119 C C . V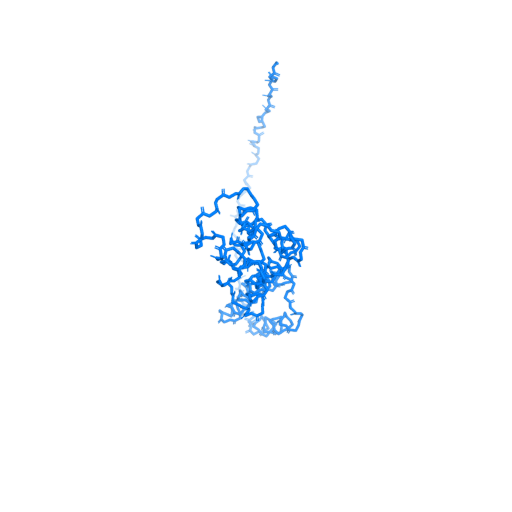AL A 1 143 ? -22.543 13.343 44.939 1.00 55.19 143 VAL A C 1
ATOM 1121 O O . VAL A 1 143 ? -23.104 13.823 43.956 1.00 55.19 143 VAL A O 1
ATOM 1124 N N . GLY A 1 144 ? -23.136 13.216 46.124 1.00 51.00 144 GLY A N 1
ATOM 1125 C CA . GLY A 1 144 ? -24.253 14.033 46.547 1.00 51.00 144 GLY A CA 1
ATOM 1126 C C . GLY A 1 144 ? -23.788 15.480 46.542 1.00 51.00 144 GLY A C 1
ATOM 1127 O O . GLY A 1 144 ? -23.412 16.016 47.580 1.00 51.00 144 GLY A O 1
ATOM 1128 N N . SER A 1 145 ? -23.792 16.100 45.365 1.00 54.72 145 SER A N 1
ATOM 1129 C CA . SER A 1 145 ? -23.746 17.542 45.221 1.00 54.72 145 SER A CA 1
ATOM 1130 C C . SER A 1 145 ? -25.064 18.046 45.778 1.00 54.72 145 SER A C 1
ATOM 1132 O O . SER A 1 145 ? -26.086 18.064 45.093 1.00 54.72 145 SER A O 1
ATOM 1134 N N . LYS A 1 146 ? -25.055 18.366 47.076 1.00 53.78 146 LYS A N 1
ATOM 1135 C CA . LYS A 1 146 ? -26.082 19.195 47.691 1.00 53.78 146 LYS A CA 1
ATOM 1136 C C . LYS A 1 146 ? -26.155 20.462 46.851 1.00 53.78 146 LYS A C 1
ATOM 1138 O O . LYS A 1 146 ? -25.233 21.272 46.854 1.00 53.78 146 LYS A O 1
ATOM 1143 N N . PHE A 1 147 ? -27.228 20.546 46.082 1.00 46.53 147 PHE A N 1
ATOM 1144 C CA . PHE A 1 147 ? -27.671 21.735 45.387 1.00 46.53 147 PHE A CA 1
ATOM 1145 C C . PHE A 1 147 ? -27.879 22.801 46.467 1.00 46.53 147 PHE A C 1
ATOM 1147 O O . PHE A 1 147 ? -28.830 22.724 47.242 1.00 46.53 147 PHE A O 1
ATOM 1154 N N . VAL A 1 148 ? -26.925 23.719 46.599 1.00 56.09 148 VAL A N 1
ATOM 1155 C CA . VAL A 1 148 ? -27.171 24.981 47.289 1.00 56.09 148 VAL A CA 1
ATOM 1156 C C . VAL A 1 148 ? -27.734 25.891 46.213 1.00 56.09 148 VAL A C 1
ATOM 1158 O O . VAL A 1 148 ? -27.048 26.277 45.268 1.00 56.09 148 VAL A O 1
ATOM 1161 N N . GLU A 1 149 ? -29.039 26.091 46.313 1.00 54.75 149 GLU A N 1
ATOM 1162 C CA . GLU A 1 149 ? -29.840 27.025 45.539 1.00 54.75 149 GLU A CA 1
ATOM 1163 C C . GLU A 1 149 ? -29.380 28.442 45.900 1.00 54.75 149 GLU A C 1
ATOM 1165 O O . GLU A 1 149 ? -29.891 29.061 46.826 1.00 54.75 149 GLU A O 1
ATOM 1170 N N . GLU A 1 150 ? -28.319 28.910 45.240 1.00 56.88 150 GLU A N 1
ATOM 1171 C CA . GLU A 1 150 ? -27.794 30.259 45.429 1.00 56.88 150 GLU A CA 1
ATOM 1172 C C . GLU A 1 150 ? -28.314 31.161 44.307 1.00 56.88 150 GLU A C 1
ATOM 1174 O O . GLU A 1 150 ? -27.875 31.090 43.154 1.00 56.88 150 GLU A O 1
ATOM 1179 N N . ASP A 1 151 ? -29.326 31.944 44.689 1.00 62.75 151 ASP A N 1
ATOM 1180 C CA . ASP A 1 151 ? -29.838 33.176 44.086 1.00 62.75 151 ASP A CA 1
ATOM 1181 C C . ASP A 1 151 ? -28.933 33.760 42.987 1.00 62.75 151 ASP A C 1
ATOM 1183 O O . ASP A 1 151 ? -27.949 34.458 43.249 1.00 62.75 151 ASP A O 1
ATOM 1187 N N . ARG A 1 152 ? -29.287 33.519 41.718 1.00 58.69 152 ARG A N 1
ATOM 1188 C CA . ARG A 1 152 ? -28.743 34.291 40.595 1.00 58.69 152 ARG A CA 1
ATOM 1189 C C . ARG A 1 152 ? -29.803 35.262 40.080 1.00 58.69 152 ARG A C 1
ATOM 1191 O O . ARG A 1 152 ? -30.854 34.811 39.623 1.00 58.69 152 ARG A O 1
ATOM 1198 N N . PRO A 1 153 ? -29.532 36.579 40.097 1.00 65.81 153 PRO A N 1
ATOM 1199 C CA . PRO A 1 153 ? -30.455 37.572 39.569 1.00 65.81 153 PRO A CA 1
ATOM 1200 C C . PRO A 1 153 ? -30.591 37.465 38.038 1.00 65.81 153 PRO A C 1
ATOM 1202 O O . PRO A 1 153 ? -29.669 37.004 37.354 1.00 65.81 153 PRO A O 1
ATOM 1205 N N . PRO A 1 154 ? -31.730 37.910 37.476 1.00 62.59 154 PRO A N 1
ATOM 1206 C CA . PRO A 1 154 ? -32.011 37.810 36.051 1.00 62.59 154 PRO A CA 1
ATOM 1207 C C . PRO A 1 154 ? -31.098 38.749 35.255 1.00 62.59 154 PRO A C 1
ATOM 1209 O O . PRO A 1 154 ? -31.166 39.970 35.400 1.00 62.59 154 PRO A O 1
ATOM 1212 N N . LEU A 1 155 ? -30.260 38.187 34.379 1.00 61.12 155 LEU A N 1
ATOM 1213 C CA . LEU A 1 155 ? -29.513 38.988 33.415 1.00 61.12 155 LEU A CA 1
ATOM 1214 C C . LEU A 1 155 ? -30.442 39.438 32.287 1.00 61.12 155 LEU A C 1
ATOM 1216 O O . LEU A 1 155 ? -30.929 38.664 31.462 1.00 61.12 155 LEU A O 1
ATOM 1220 N N . SER A 1 156 ? -30.682 40.740 32.320 1.00 59.72 156 SER A N 1
ATOM 1221 C CA . SER A 1 156 ? -31.388 41.561 31.357 1.00 59.72 156 SER A CA 1
ATOM 1222 C C . SER A 1 156 ? -30.983 41.287 29.908 1.00 59.72 156 SER A C 1
ATOM 1224 O O . SER A 1 156 ? -29.834 41.436 29.509 1.00 59.72 156 SER A O 1
ATOM 1226 N N . ARG A 1 157 ? -32.004 40.929 29.128 1.00 54.62 157 ARG A N 1
ATOM 1227 C CA . ARG A 1 157 ? -32.410 41.531 27.849 1.00 54.62 157 ARG A CA 1
ATOM 1228 C C . ARG A 1 157 ? -31.376 42.339 27.040 1.00 54.62 157 ARG A C 1
ATOM 1230 O O . ARG A 1 157 ? -30.922 43.395 27.459 1.00 54.62 157 ARG A O 1
ATOM 1237 N N . LEU A 1 158 ? -31.361 41.951 25.761 1.00 54.56 158 LEU A N 1
ATOM 1238 C CA . LEU A 1 158 ? -31.312 42.781 24.549 1.00 54.56 158 LEU A CA 1
ATOM 1239 C C . LEU A 1 158 ? -29.978 43.439 24.178 1.00 54.56 158 LEU A C 1
ATOM 1241 O O . LEU A 1 158 ? -29.548 44.423 24.767 1.00 54.56 158 LEU A O 1
ATOM 1245 N N . GLY A 1 159 ? -29.435 42.989 23.044 1.00 50.31 159 GLY A N 1
ATOM 1246 C CA . GLY A 1 159 ? -28.406 43.738 22.331 1.00 50.31 159 GLY A CA 1
ATOM 1247 C C . GLY A 1 159 ? -27.856 43.098 21.058 1.00 50.31 159 GLY A C 1
ATOM 1248 O O . GLY A 1 159 ? -26.709 43.369 20.726 1.00 50.31 159 GLY A O 1
ATOM 1249 N N . SER A 1 160 ? -28.609 42.260 20.335 1.00 61.25 160 SER A N 1
ATOM 1250 C CA . SER A 1 160 ? -28.185 41.789 19.008 1.00 61.25 160 SER A CA 1
ATOM 1251 C C . SER A 1 160 ? -28.316 42.925 17.992 1.00 61.25 160 SER A C 1
ATOM 1253 O O . SER A 1 160 ? -29.369 43.112 17.387 1.00 61.25 160 SER A O 1
ATOM 1255 N N . LYS A 1 161 ? -27.244 43.699 17.805 1.00 62.84 161 LYS A N 1
ATOM 1256 C CA . LYS A 1 161 ? -27.078 44.514 16.599 1.00 62.84 161 LYS A CA 1
ATOM 1257 C C . LYS A 1 161 ? -26.669 43.581 15.466 1.00 62.84 161 LYS A C 1
ATOM 1259 O O . LYS A 1 161 ? -25.515 43.184 15.351 1.00 62.84 161 LYS A O 1
ATOM 1264 N N . PHE A 1 162 ? -27.671 43.200 14.687 1.00 58.81 162 PHE A N 1
ATOM 1265 C CA . PHE A 1 162 ? -27.529 42.609 13.367 1.00 58.81 162 PHE A CA 1
ATOM 1266 C C . PHE A 1 162 ? -26.834 43.652 12.478 1.00 58.81 162 PHE A C 1
ATOM 1268 O O . PHE A 1 162 ? -27.363 44.748 12.302 1.00 58.81 162 PHE A O 1
ATOM 1275 N N . VAL A 1 163 ? -25.625 43.358 11.999 1.00 68.62 163 VAL A N 1
ATOM 1276 C CA . VAL A 1 163 ? -24.976 44.149 10.946 1.00 68.62 163 VAL A CA 1
ATOM 1277 C C . VAL A 1 163 ? -25.144 43.359 9.660 1.00 68.62 163 VAL A C 1
ATOM 1279 O O . VAL A 1 163 ? -24.570 42.287 9.484 1.00 68.62 163 VAL A O 1
ATOM 1282 N N . GLU A 1 164 ? -26.028 43.886 8.828 1.00 65.19 164 GLU A N 1
ATOM 1283 C CA . GLU A 1 164 ? -26.363 43.437 7.486 1.00 65.19 164 GLU A CA 1
ATOM 1284 C C . GLU A 1 164 ? -25.146 43.634 6.569 1.00 65.19 164 GLU A C 1
ATOM 1286 O O . GLU A 1 164 ? -24.538 44.705 6.544 1.00 65.19 164 GLU A O 1
ATOM 1291 N N . VAL A 1 165 ? -24.744 42.567 5.876 1.00 69.25 165 VAL A N 1
ATOM 1292 C CA . VAL A 1 165 ? -23.621 42.560 4.933 1.00 69.25 165 VAL A CA 1
ATOM 1293 C C . VAL A 1 165 ? -24.189 42.753 3.530 1.00 69.25 165 VAL A C 1
ATOM 1295 O O . VAL A 1 165 ? -24.812 41.839 2.995 1.00 69.25 165 VAL A O 1
ATOM 1298 N N . GLU A 1 166 ? -23.949 43.914 2.922 1.00 66.44 166 GLU A N 1
ATOM 1299 C CA . GLU A 1 166 ? -24.095 44.109 1.475 1.00 66.44 166 GLU A CA 1
ATOM 1300 C C . GLU A 1 166 ? -22.772 43.782 0.759 1.00 66.44 166 GLU A C 1
ATOM 1302 O O . GLU A 1 166 ? -21.732 44.344 1.113 1.00 66.44 166 GLU A O 1
ATOM 1307 N N . PRO A 1 167 ? -22.784 42.935 -0.284 1.00 70.88 167 PRO A N 1
ATOM 1308 C CA . PRO A 1 167 ? -21.700 42.873 -1.258 1.00 70.88 167 PRO A CA 1
ATOM 1309 C C . PRO A 1 167 ? -22.135 43.430 -2.628 1.00 70.88 167 PRO A C 1
ATOM 1311 O O . PRO A 1 167 ? -23.089 42.912 -3.212 1.00 70.88 167 PRO A O 1
ATOM 1314 N N . PRO A 1 168 ? -21.410 44.399 -3.223 1.00 69.62 168 PRO A N 1
ATOM 1315 C CA . PRO A 1 168 ? -21.585 44.713 -4.634 1.00 69.62 168 PRO A CA 1
ATOM 1316 C C . PRO A 1 168 ? -20.469 44.130 -5.517 1.00 69.62 168 PRO A C 1
ATOM 1318 O O . PRO A 1 168 ? -19.289 44.440 -5.381 1.00 69.62 168 PRO A O 1
ATOM 1321 N N . MET A 1 169 ? -20.930 43.256 -6.415 1.00 61.47 169 MET A N 1
ATOM 1322 C CA . MET A 1 169 ? -20.621 43.110 -7.846 1.00 61.47 169 MET A CA 1
ATOM 1323 C C . MET A 1 169 ? -19.214 43.472 -8.349 1.00 61.47 169 MET A C 1
ATOM 1325 O O . MET A 1 169 ? -18.832 44.639 -8.415 1.00 61.47 169 MET A O 1
ATOM 1329 N N . VAL A 1 170 ? -18.514 42.456 -8.864 1.00 70.44 170 VAL A N 1
ATOM 1330 C CA . VAL A 1 170 ? -17.415 42.637 -9.822 1.00 70.44 170 VAL A CA 1
ATOM 1331 C C . VAL A 1 170 ? -18.015 42.619 -11.230 1.00 70.44 170 VAL A C 1
ATOM 1333 O O . VAL A 1 170 ? -18.756 41.695 -11.569 1.00 70.44 170 VAL A O 1
ATOM 1336 N N . ALA A 1 171 ? -17.738 43.694 -11.968 1.00 69.31 171 ALA A N 1
ATOM 1337 C CA . ALA A 1 171 ? -18.169 43.977 -13.336 1.00 69.31 171 ALA A CA 1
ATOM 1338 C C . ALA A 1 171 ? -17.456 43.122 -14.393 1.00 69.31 171 ALA A C 1
ATOM 1340 O O . ALA A 1 171 ? -16.323 42.662 -14.118 1.00 69.31 171 ALA A O 1
#

Foldseek 3Di:
DPPCLVVCLVVLDLVSLVVVLVVCVVVVPDDPSSVSSVLSNLQVVLLVQCVVCLVVLDLVSLVVSLVSNVVSVHDPVSNVVSVLSNQLSVLLVQCVVCLVVLDLVSNVVSLVSNVVSVHDVVSSVVSVVSSVVSVVPDPPPPPPPPPPPDDDDDDDDDDPPDDDDDDDDDD

pLDDT: mean 85.35, std 14.2, range [46.53, 96.19]

Sequence (171 aa):
VDMQLPRAIRSKDQQKLKAVLTKAKTWHIETEEVEQGEQLLSKIQADENLRLAIVSKSEEQLVAALEEANKCGAERQRILKAEAALALLRGLRELREAIESKDPDWMEQAIQQAKESGVPRTEISKAEGLLKSLTRSVPVSRVGSKFVEEDRPPLSRLGSKFVEVEPPMVA